Protein 7O97 (pdb70)

B-factor: mean 50.99, std 18.18, range [18.56, 114.25]

Solvent-accessible surface area: 13785 Å² total; per-residue (Å²): 202,130,91,83,142,119,74,89,74,43,90,72,62,88,26,129,58,92,81,153,57,99,86,56,75,112,151,59,96,60,50,76,102,146,144,90,83,65,34,108,148,105,84,110,41,78,97,87,114,181,89,70,36,101,85,154,143,108,57,68,90,98,92,132,100,36,142,90,117,74,152,155,147,145,125,110,78,146,147,55,92,90,62,91,72,63,82,27,137,61,102,79,66,60,117,90,59,79,112,111,62,96,55,58,72,98,128,150,91,74,58,35,104,134,113,85,110,53,74,96,85,106,157,99,80,30,108,88,64,137,106,55,65,88,97,81,135,96,34,145,95,109,88,106,155,148

Secondary structure (DSSP, 8-state):
----HHHHHHHHHHHHHHHHHHHHHHHHHHHHHHHHHHHHHHHHHHHHHHHHHHHHHHHHHHHHHHHHHHHH-/-PPPHHHHHHHHHHHHHHHHHHHHHHHHHHHHHHHHHHHHHHHHHHHHHHHHHHHHHHHHHHHHHHHHHHHH-

Organism: NCBI:txid1618650

Sequence (146 aa):
KPITLEKLVSMVAVGFAETKAETATIKAETATIKKDIAGMKHDIAQLDKRIDGLDKKIADLVDRIGRVESKLDKPITLEKLVSMVAVGFAETKAETATIKAETATIKKDIAGMKHDIAQLDKRIDGLDKKIADLVDRIGRVESKLD

Radius of gyration: 45.16 Å; Cα contacts (8 Å, |Δi|>4): 2; chains: 2; bounding box: 36×28×158 Å

Foldseek 3Di:
DPQDDVNVVVVVVVVVVVVVVVVVVVVVVVVVVVVVVVVVVVVVVVVVVVVVVVVVVVVVVVVVVVVVVVVVD/DPQDPVNVVVVVVVVVVVVVVVVVVVVVVVVVVVVVVVVVVVVVVVVVVVVVVVVVVVVVVVVVVVVVVVVVD

Structure (mmCIF, N/CA/C/O backbone):
data_7O97
#
_entry.id   7O97
#
_cell.length_a   37.203
_cell.length_b   37.203
_cell.length_c   120.707
_cell.angle_alpha   90.000
_cell.angle_beta   90.000
_cell.angle_gamma   120.000
#
_symmetry.space_group_name_H-M   'P 3'
#
loop_
_entity.id
_entity.type
_entity.pdbx_description
1 polymer 'hypothetical protein UY81_C0065G0003 from Candidatus Giovannonibacteria bacterium converted into a canonical coiled coil'
2 water water
#
loop_
_atom_site.group_PDB
_atom_site.id
_atom_site.type_symbol
_atom_site.label_atom_id
_atom_site.label_alt_id
_atom_site.label_comp_id
_atom_site.label_asym_id
_atom_site.label_entity_id
_atom_site.label_seq_id
_atom_site.pdbx_PDB_ins_code
_atom_site.Cartn_x
_atom_site.Cartn_y
_atom_site.Cartn_z
_atom_site.occupancy
_atom_site.B_iso_or_equiv
_atom_site.auth_seq_id
_atom_site.auth_comp_id
_atom_site.auth_asym_id
_atom_site.auth_atom_id
_atom_site.pdbx_PDB_model_num
ATOM 1 N N . LYS A 1 5 ? -4.997 14.908 -88.691 1.00 76.08 3 LYS A N 1
ATOM 2 C CA . LYS A 1 5 ? -4.319 13.914 -87.812 1.00 80.81 3 LYS A CA 1
ATOM 3 C C . LYS A 1 5 ? -4.170 12.479 -88.457 1.00 80.83 3 LYS A C 1
ATOM 4 O O . LYS A 1 5 ? -4.785 11.489 -88.008 1.00 78.53 3 LYS A O 1
ATOM 10 N N . PRO A 1 6 ? -3.324 12.356 -89.502 1.00 80.04 4 PRO A N 1
ATOM 11 C CA . PRO A 1 6 ? -3.146 11.035 -90.145 1.00 75.25 4 PRO A CA 1
ATOM 12 C C . PRO A 1 6 ? -2.197 10.159 -89.256 1.00 69.85 4 PRO A C 1
ATOM 13 O O . PRO A 1 6 ? -1.059 9.877 -89.614 1.00 73.98 4 PRO A O 1
ATOM 17 N N . ILE A 1 7 ? -2.675 9.790 -88.065 1.00 60.45 5 ILE A N 1
ATOM 18 C CA . ILE A 1 7 ? -1.842 9.112 -87.041 1.00 67.19 5 ILE A CA 1
ATOM 19 C C . ILE A 1 7 ? -1.287 7.775 -87.543 1.00 58.52 5 ILE A C 1
ATOM 20 O O . ILE A 1 7 ? -2.043 6.872 -87.881 1.00 71.91 5 ILE A O 1
ATOM 25 N N . THR A 1 8 ? 0.038 7.699 -87.613 1.00 49.53 6 THR A N 1
ATOM 26 C CA . THR A 1 8 ? 0.742 6.633 -88.320 1.00 40.81 6 THR A CA 1
ATOM 27 C C . THR A 1 8 ? 1.184 5.547 -87.327 1.00 31.20 6 THR A C 1
ATOM 28 O O . THR A 1 8 ? 1.283 5.790 -86.112 1.00 33.03 6 THR A O 1
ATOM 32 N N . LEU A 1 9 ? 1.511 4.397 -87.904 1.00 37.37 7 LEU A N 1
ATOM 33 C CA . LEU A 1 9 ? 2.294 3.274 -87.282 1.00 34.70 7 LEU A CA 1
ATOM 34 C C . LEU A 1 9 ? 3.556 3.681 -86.514 1.00 33.95 7 LEU A C 1
ATOM 35 O O . LEU A 1 9 ? 3.587 3.437 -85.348 1.00 26.44 7 LEU A O 1
ATOM 40 N N . GLU A 1 10 ? 4.578 4.348 -87.096 1.00 37.82 8 GLU A N 1
ATOM 41 C CA . GLU A 1 10 ? 5.769 4.665 -86.245 1.00 42.38 8 GLU A CA 1
ATOM 42 C C . GLU A 1 10 ? 5.424 5.596 -85.130 1.00 34.66 8 GLU A C 1
ATOM 43 O O . GLU A 1 10 ? 5.952 5.469 -84.014 1.00 36.74 8 GLU A O 1
ATOM 49 N N . LYS A 1 11 ? 4.436 6.454 -85.333 1.00 37.62 9 LYS A N 1
ATOM 50 C CA . LYS A 1 11 ? 3.982 7.278 -84.236 1.00 39.94 9 LYS A CA 1
ATOM 51 C C . LYS A 1 11 ? 3.352 6.501 -83.043 1.00 34.82 9 LYS A C 1
ATOM 52 O O . LYS A 1 11 ? 3.648 6.704 -81.829 1.00 37.96 9 LYS A O 1
ATOM 56 N N . LEU A 1 12 ? 2.470 5.555 -83.350 1.00 31.39 10 LEU A N 1
ATOM 57 C CA . LEU A 1 12 ? 1.881 4.764 -82.313 1.00 26.87 10 LEU A CA 1
ATOM 58 C C . LEU A 1 12 ? 2.930 3.892 -81.688 1.00 20.31 10 LEU A C 1
ATOM 59 O O . LEU A 1 12 ? 2.983 3.758 -80.473 1.00 22.31 10 LEU A O 1
ATOM 64 N N . VAL A 1 13 ? 3.832 3.348 -82.481 1.00 24.86 11 VAL A N 1
ATOM 65 C CA . VAL A 1 13 ? 5.057 2.728 -81.882 1.00 22.72 11 VAL A CA 1
ATOM 66 C C . VAL A 1 13 ? 5.635 3.532 -80.804 1.00 21.01 11 VAL A C 1
ATOM 67 O O . VAL A 1 13 ? 5.839 3.080 -79.672 1.00 19.84 11 VAL A O 1
ATOM 71 N N . SER A 1 14 ? 5.854 4.871 -81.042 1.00 29.78 12 SER A N 1
ATOM 72 C CA . SER A 1 14 ? 6.455 5.689 -80.006 1.00 25.09 12 SER A CA 1
ATOM 73 C C . SER A 1 14 ? 5.553 5.927 -78.911 1.00 24.50 12 SER A C 1
ATOM 74 O O . SER A 1 14 ? 5.926 5.842 -77.735 1.00 26.49 12 SER A O 1
ATOM 77 N N . MET A 1 15 ? 4.268 6.158 -79.246 1.00 29.86 13 MET A N 1
ATOM 78 C CA . MET A 1 15 ? 3.272 6.330 -78.163 1.00 30.60 13 MET A CA 1
ATOM 79 C C . MET A 1 15 ? 3.129 5.152 -77.255 1.00 23.26 13 MET A C 1
ATOM 80 O O . MET A 1 15 ? 3.031 5.288 -76.007 1.00 26.85 13 MET A O 1
ATOM 85 N N . VAL A 1 16 ? 3.171 3.962 -77.865 1.00 30.43 14 VAL A N 1
ATOM 86 C CA . VAL A 1 16 ? 3.169 2.738 -77.040 1.00 24.03 14 VAL A CA 1
ATOM 87 C C . VAL A 1 16 ? 4.390 2.674 -76.114 1.00 24.14 14 VAL A C 1
ATOM 88 O O . VAL A 1 16 ? 4.299 2.566 -74.850 1.00 23.41 14 VAL A O 1
ATOM 92 N N . ALA A 1 17 ? 5.591 2.818 -76.720 1.00 29.19 15 ALA A N 1
ATOM 93 C CA . ALA A 1 17 ? 6.772 2.861 -75.855 1.00 25.41 15 ALA A CA 1
ATO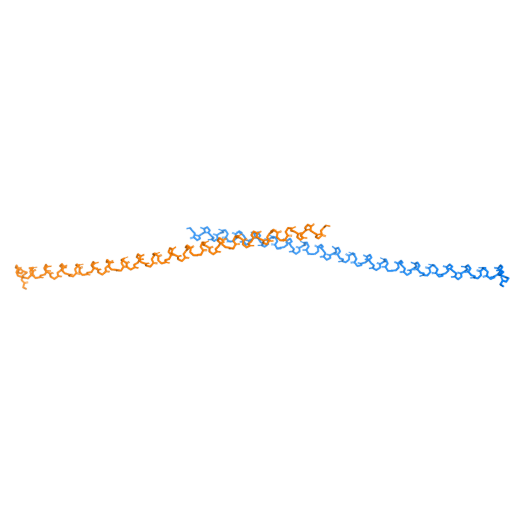M 94 C C . ALA A 1 17 ? 6.700 3.769 -74.630 1.00 25.05 15 ALA A C 1
ATOM 95 O O . ALA A 1 17 ? 6.857 3.321 -73.496 1.00 25.09 15 ALA A O 1
ATOM 97 N N . VAL A 1 18 ? 6.454 5.078 -74.847 1.00 28.68 16 VAL A N 1
ATOM 98 C CA . VAL A 1 18 ? 6.446 6.038 -73.820 1.00 30.36 16 VAL A CA 1
ATOM 99 C C . VAL A 1 18 ? 5.270 5.761 -72.886 1.00 27.42 16 VAL A C 1
ATOM 100 O O . VAL A 1 18 ? 5.399 5.786 -71.683 1.00 27.38 16 VAL A O 1
ATOM 104 N N . GLY A 1 19 ? 4.149 5.234 -73.411 1.00 28.63 17 GLY A N 1
ATOM 105 C CA . GLY A 1 19 ? 3.037 5.007 -72.477 1.00 27.10 17 GLY A CA 1
ATOM 106 C C . GLY A 1 19 ? 3.250 3.984 -71.505 1.00 20.44 17 GLY A C 1
ATOM 107 O O . GLY A 1 19 ? 3.073 4.187 -70.258 1.00 23.49 17 GLY A O 1
ATOM 108 N N . PHE A 1 20 ? 3.838 2.877 -72.012 1.00 28.89 18 PHE A N 1
ATOM 109 C CA . PHE A 1 20 ? 4.258 1.837 -71.142 1.00 24.71 18 PHE A CA 1
ATOM 110 C C . PHE A 1 20 ? 5.309 2.243 -70.166 1.00 29.46 18 PHE A C 1
ATOM 111 O O . PHE A 1 20 ? 5.223 1.922 -68.980 1.00 26.39 18 PHE A O 1
ATOM 119 N N . ALA A 1 21 ? 6.344 2.902 -70.646 1.00 34.81 19 ALA A N 1
ATOM 120 C CA . ALA A 1 21 ? 7.364 3.314 -69.671 1.00 28.69 19 ALA A CA 1
ATOM 121 C C . ALA A 1 21 ? 6.731 4.139 -68.544 1.00 27.69 19 ALA A C 1
ATOM 122 O O . ALA A 1 21 ? 7.050 3.925 -67.335 1.00 34.84 19 ALA A O 1
ATOM 124 N N . GLU A 1 22 ? 5.873 5.108 -68.894 1.00 32.12 20 GLU A N 1
ATOM 125 C CA . GLU A 1 22 ? 5.128 5.813 -67.875 1.00 29.40 20 GLU A CA 1
ATOM 126 C C . GLU A 1 22 ? 4.425 4.898 -66.891 1.00 28.42 20 GLU A C 1
ATOM 127 O O . GLU A 1 22 ? 4.565 4.880 -65.637 1.00 27.37 20 GLU A O 1
ATOM 133 N N . THR A 1 23 ? 3.587 4.050 -67.439 1.00 33.22 21 THR A N 1
ATOM 134 C CA . THR A 1 23 ? 2.799 3.272 -66.532 1.00 31.43 21 THR A CA 1
ATOM 135 C C . THR A 1 23 ? 3.670 2.401 -65.698 1.00 23.62 21 THR A C 1
ATOM 136 O O . THR A 1 23 ? 3.464 2.239 -64.513 1.00 21.99 21 THR A O 1
ATOM 140 N N . LYS A 1 24 ? 4.763 1.930 -66.265 1.00 31.17 22 LYS A N 1
ATOM 141 C CA . LYS A 1 24 ? 5.724 1.155 -65.509 1.00 30.07 22 LYS A CA 1
ATOM 142 C C . LYS A 1 24 ? 6.385 2.006 -64.430 1.00 25.30 22 LYS A C 1
ATOM 143 O O . LYS A 1 24 ? 6.525 1.626 -63.203 1.00 24.69 22 LYS A O 1
ATOM 149 N N . ALA A 1 25 ? 6.765 3.215 -64.828 1.00 29.66 23 ALA A N 1
ATOM 150 C CA . ALA A 1 25 ? 7.448 4.113 -63.812 1.00 27.62 23 ALA A CA 1
ATOM 151 C C . ALA A 1 25 ? 6.522 4.448 -62.627 1.00 27.99 23 ALA A C 1
ATOM 152 O O . ALA A 1 25 ? 6.981 4.656 -61.473 1.00 29.82 23 ALA A O 1
ATOM 154 N N . GLU A 1 26 ? 5.217 4.589 -62.933 1.00 33.85 24 GLU A N 1
ATOM 155 C CA . GLU A 1 26 ? 4.241 4.901 -61.908 1.00 30.57 24 GLU A CA 1
ATOM 156 C C . GLU A 1 26 ? 3.995 3.748 -60.974 1.00 32.47 24 GLU A C 1
ATOM 157 O O . GLU A 1 26 ? 3.879 3.914 -59.762 1.00 35.11 24 GLU A O 1
ATOM 163 N N . THR A 1 27 ? 3.804 2.583 -61.584 1.00 35.23 25 THR A N 1
ATOM 164 C CA . THR A 1 27 ? 3.901 1.303 -60.843 1.00 33.54 25 THR A CA 1
ATOM 165 C C . THR A 1 27 ? 5.057 1.145 -59.892 1.00 27.84 25 THR A C 1
ATOM 166 O O . THR A 1 27 ? 4.886 0.725 -58.702 1.00 31.35 25 THR A O 1
ATOM 170 N N . ALA A 1 28 ? 6.273 1.374 -60.404 1.00 38.62 26 ALA A N 1
ATOM 171 C CA . ALA A 1 28 ? 7.422 1.321 -59.529 1.00 34.24 26 ALA A CA 1
ATOM 172 C C . ALA A 1 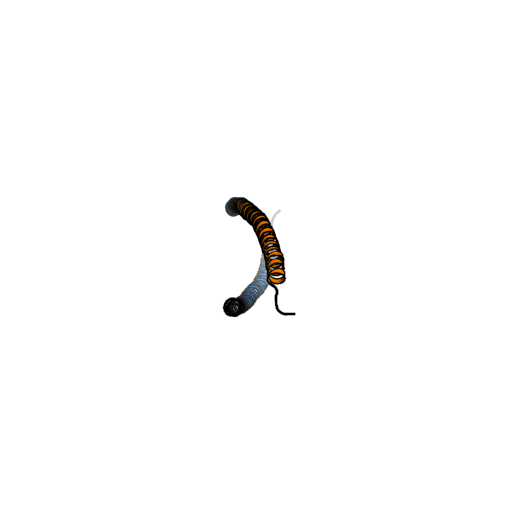28 ? 7.302 2.254 -58.371 1.00 32.75 26 ALA A C 1
ATOM 173 O O . ALA A 1 28 ? 7.789 1.947 -57.262 1.00 29.90 26 ALA A O 1
ATOM 175 N N . THR A 1 29 ? 6.735 3.465 -58.581 1.00 36.54 27 THR A N 1
ATOM 176 C CA . THR A 1 29 ? 6.550 4.426 -57.435 1.00 40.05 27 THR A CA 1
ATOM 177 C C . THR A 1 29 ? 5.643 3.809 -56.407 1.00 31.78 27 THR A C 1
ATOM 178 O O . THR A 1 29 ? 5.888 3.794 -55.189 1.00 32.18 27 THR A O 1
ATOM 182 N N . ILE A 1 30 ? 4.580 3.188 -56.885 1.00 39.01 28 ILE A N 1
ATOM 183 C CA . ILE A 1 30 ? 3.643 2.566 -55.925 1.00 36.81 28 ILE A CA 1
ATOM 184 C C . ILE A 1 30 ? 4.287 1.415 -55.176 1.00 33.75 28 ILE A C 1
ATOM 185 O O . ILE A 1 30 ? 4.137 1.288 -53.957 1.00 32.54 28 ILE A O 1
ATOM 190 N N . LYS A 1 31 ? 5.106 0.670 -55.895 1.00 35.49 29 LYS A N 1
ATOM 191 C CA . LYS A 1 31 ? 5.830 -0.435 -55.269 1.00 33.77 29 LYS A CA 1
ATOM 192 C C . LYS A 1 31 ? 6.715 0.063 -54.159 1.00 38.45 29 LYS A C 1
ATOM 193 O O . LYS A 1 31 ? 6.665 -0.486 -53.058 1.00 35.81 29 LYS A O 1
ATOM 199 N N . ALA A 1 32 ? 7.532 1.109 -54.427 1.00 36.13 30 ALA A N 1
ATOM 200 C CA . ALA A 1 32 ? 8.394 1.699 -53.413 1.00 40.38 30 ALA A CA 1
ATOM 201 C C . ALA A 1 32 ? 7.629 2.192 -52.191 1.00 39.00 30 ALA A C 1
ATOM 202 O O . ALA A 1 32 ? 8.020 1.938 -51.078 1.00 45.15 30 ALA A O 1
ATOM 204 N N . GLU A 1 33 ? 6.557 2.953 -52.410 1.00 49.39 31 GLU A N 1
ATOM 205 C CA . GLU A 1 33 ? 5.746 3.408 -51.293 1.00 48.97 31 GLU A CA 1
ATOM 206 C C . GLU A 1 33 ? 5.208 2.221 -50.461 1.00 39.41 31 GLU A C 1
ATOM 207 O O . GLU A 1 33 ? 5.118 2.302 -49.264 1.00 44.37 31 GLU A O 1
ATOM 213 N N . THR A 1 34 ? 4.800 1.174 -51.148 1.00 42.44 32 THR A N 1
ATOM 214 C CA . THR A 1 34 ? 4.295 -0.038 -50.558 1.00 42.08 32 THR A CA 1
ATOM 215 C C . THR A 1 34 ? 5.366 -0.666 -49.753 1.00 44.65 32 THR A C 1
ATOM 216 O O . THR A 1 34 ? 5.115 -1.089 -48.622 1.00 45.22 32 THR A O 1
ATOM 220 N N . ALA A 1 35 ? 6.583 -0.712 -50.283 1.00 43.93 33 ALA A N 1
ATOM 221 C CA . ALA A 1 35 ? 7.693 -1.230 -49.470 1.00 44.02 33 ALA A CA 1
ATOM 222 C C . ALA A 1 35 ? 7.944 -0.420 -48.212 1.00 46.29 33 ALA A C 1
ATOM 223 O O . ALA A 1 35 ? 8.143 -0.994 -47.148 1.00 41.67 33 ALA A O 1
ATOM 225 N N . THR A 1 36 ? 7.924 0.913 -48.295 1.00 46.42 34 THR A N 1
ATOM 226 C CA . THR A 1 36 ? 8.120 1.729 -47.081 1.00 41.45 34 THR A CA 1
ATOM 227 C C . THR A 1 36 ? 6.952 1.592 -46.084 1.00 35.77 34 THR A C 1
ATOM 228 O O . THR A 1 36 ? 7.130 1.684 -44.892 1.00 34.64 34 THR A O 1
ATOM 232 N N . ILE A 1 37 ? 5.760 1.298 -46.570 1.00 37.88 35 ILE A N 1
ATOM 233 C CA . ILE A 1 37 ? 4.617 1.084 -45.696 1.00 36.35 35 ILE A CA 1
ATOM 234 C C . ILE A 1 37 ? 4.799 -0.227 -44.950 1.00 37.81 35 ILE A C 1
ATOM 235 O O . ILE A 1 37 ? 4.602 -0.287 -43.727 1.00 40.81 35 ILE A O 1
ATOM 240 N N . LYS A 1 38 ? 5.202 -1.254 -45.663 1.00 43.95 36 LYS A N 1
ATOM 241 C CA . LYS A 1 38 ? 5.547 -2.530 -45.030 1.00 46.70 36 LYS A CA 1
ATOM 242 C C . LYS A 1 38 ? 6.544 -2.349 -43.902 1.00 50.95 36 LYS A C 1
ATOM 243 O O . LYS A 1 38 ? 6.360 -2.860 -42.788 1.00 45.93 36 LYS A O 1
ATOM 249 N N . LYS A 1 39 ? 7.593 -1.580 -44.163 1.00 54.58 37 LYS A N 1
ATOM 250 C CA . LYS A 1 39 ? 8.599 -1.385 -43.184 1.00 50.18 37 LYS A CA 1
ATOM 251 C C . LYS A 1 39 ? 7.989 -0.631 -41.991 1.00 47.53 37 LYS A C 1
ATOM 252 O O . LYS A 1 39 ? 8.220 -1.040 -40.869 1.00 36.81 37 LYS A O 1
ATOM 258 N N . ASP A 1 40 ? 7.190 0.430 -42.207 1.00 44.21 38 ASP A N 1
ATOM 259 C CA . ASP A 1 40 ? 6.527 1.148 -41.049 1.00 42.53 38 ASP A CA 1
ATOM 260 C C . ASP A 1 40 ? 5.712 0.211 -40.171 1.00 40.37 38 ASP A C 1
ATOM 261 O O . ASP A 1 40 ? 5.733 0.303 -38.931 1.00 44.70 38 ASP A O 1
ATOM 266 N N . ILE A 1 41 ? 4.988 -0.677 -40.823 1.00 36.66 39 ILE A N 1
ATOM 267 C CA . ILE A 1 41 ? 4.186 -1.654 -40.125 1.00 39.09 39 ILE A CA 1
ATOM 268 C C . ILE A 1 41 ? 5.013 -2.643 -39.308 1.00 34.41 39 ILE A C 1
ATOM 269 O O . ILE A 1 41 ? 4.631 -2.982 -38.200 1.00 33.13 39 ILE A O 1
ATOM 274 N N . ALA A 1 42 ? 6.141 -3.127 -39.854 1.00 34.16 40 ALA A N 1
ATOM 275 C CA . ALA A 1 42 ? 7.048 -4.018 -39.089 1.00 35.74 40 ALA A CA 1
ATOM 276 C C . ALA A 1 42 ? 7.496 -3.327 -37.803 1.00 36.50 40 ALA A C 1
ATOM 277 O O . ALA A 1 42 ? 7.522 -3.918 -36.736 1.00 39.20 40 ALA A O 1
ATOM 279 N N . GLY A 1 43 ? 7.779 -2.026 -37.917 1.00 42.37 41 GLY A N 1
ATOM 280 C CA . GLY A 1 43 ? 8.170 -1.225 -36.792 1.00 44.91 41 GLY A CA 1
ATOM 281 C C . GLY A 1 43 ? 7.042 -1.045 -35.786 1.00 47.40 41 GLY A C 1
ATOM 282 O O . GLY A 1 43 ? 7.297 -0.918 -34.574 1.00 41.63 41 GLY A O 1
ATOM 283 N N . MET A 1 44 ? 5.804 -0.970 -36.273 1.00 42.02 42 MET A N 1
ATOM 284 C CA . MET A 1 44 ? 4.661 -0.655 -35.409 1.00 40.30 42 MET A CA 1
ATOM 285 C C . MET A 1 44 ? 4.283 -1.928 -34.643 1.00 41.12 42 MET A C 1
ATOM 286 O O . MET A 1 44 ? 4.014 -1.919 -33.432 1.00 39.44 42 MET A O 1
ATOM 291 N N . LYS A 1 45 ? 4.274 -3.047 -35.343 1.00 43.47 43 LYS A N 1
ATOM 292 C CA . LYS A 1 45 ? 4.091 -4.336 -34.677 1.00 43.99 43 LYS A CA 1
ATOM 293 C C . LYS A 1 45 ? 5.104 -4.564 -33.552 1.00 50.71 43 LYS A C 1
ATOM 294 O O . LYS A 1 45 ? 4.780 -5.229 -32.540 1.00 58.17 43 LYS A O 1
ATOM 300 N N . HIS A 1 46 ? 6.322 -4.056 -33.729 1.00 49.55 44 HIS A N 1
ATOM 301 C CA . HIS A 1 46 ? 7.372 -4.172 -32.717 1.00 54.79 44 HIS A CA 1
ATOM 302 C C . HIS A 1 46 ? 7.071 -3.271 -31.565 1.00 50.04 44 HIS A C 1
ATOM 303 O O . HIS A 1 46 ? 7.229 -3.696 -30.449 1.00 41.46 44 HIS A O 1
ATOM 310 N N . ASP A 1 47 ? 6.689 -2.011 -31.834 1.00 44.18 45 ASP A N 1
ATOM 311 C CA . ASP A 1 47 ? 6.298 -1.070 -30.764 1.00 51.63 45 ASP A CA 1
ATOM 312 C C . ASP A 1 47 ? 5.108 -1.625 -29.943 1.00 46.97 45 ASP A C 1
ATOM 313 O O . ASP A 1 47 ? 5.088 -1.492 -28.749 1.00 44.85 45 ASP A O 1
ATOM 318 N N . ILE A 1 48 ? 4.127 -2.251 -30.589 1.00 46.00 46 ILE A N 1
ATOM 319 C CA . ILE A 1 48 ? 2.970 -2.827 -29.888 1.00 40.54 46 ILE A CA 1
ATOM 320 C C . ILE A 1 48 ? 3.435 -3.989 -28.955 1.00 43.20 46 ILE A C 1
ATOM 321 O O . ILE A 1 48 ? 3.108 -4.026 -27.745 1.00 36.63 46 ILE A O 1
ATOM 326 N N . ALA A 1 49 ? 4.278 -4.871 -29.489 1.00 39.38 47 ALA A N 1
ATOM 327 C CA . ALA A 1 49 ? 4.863 -5.986 -28.743 1.00 46.46 47 ALA A CA 1
ATOM 328 C C . ALA A 1 49 ? 5.679 -5.535 -27.531 1.00 47.22 47 ALA A C 1
ATOM 329 O O . ALA A 1 49 ? 5.660 -6.182 -26.501 1.00 55.27 47 ALA A O 1
ATOM 331 N N . GLN A 1 50 ? 6.412 -4.440 -27.675 1.00 47.62 48 GLN A N 1
ATOM 332 C CA . GLN A 1 50 ? 7.145 -3.802 -26.553 1.00 52.64 48 GLN A CA 1
A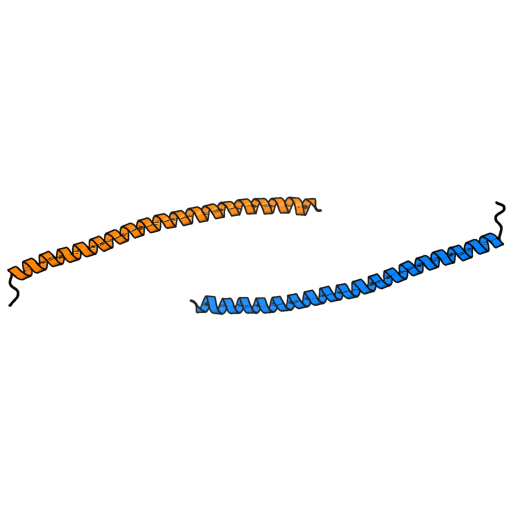TOM 333 C C . GLN A 1 50 ? 6.223 -3.190 -25.494 1.00 51.32 48 GLN A C 1
ATOM 334 O O . GLN A 1 50 ? 6.522 -3.253 -24.301 1.00 45.30 48 GLN A O 1
ATOM 340 N N . LEU A 1 51 ? 5.131 -2.562 -25.938 1.00 50.84 49 LEU A N 1
ATOM 341 C CA . LEU A 1 51 ? 4.118 -2.050 -25.020 1.00 50.24 49 LEU A CA 1
ATOM 342 C C . LEU A 1 51 ? 3.493 -3.216 -24.287 1.00 49.02 49 LEU A C 1
ATOM 343 O O . LEU A 1 51 ? 3.312 -3.107 -23.107 1.00 41.31 49 LEU A O 1
ATOM 348 N N . ASP A 1 52 ? 3.094 -4.278 -24.999 1.00 48.75 50 ASP A N 1
ATOM 349 C CA . ASP A 1 52 ? 2.591 -5.492 -24.367 1.00 52.98 50 ASP A CA 1
ATOM 350 C C . ASP A 1 52 ? 3.559 -5.941 -23.233 1.00 52.03 50 ASP A C 1
ATOM 351 O O . ASP A 1 52 ? 3.118 -6.196 -22.132 1.00 47.37 50 ASP A O 1
ATOM 356 N N . LYS A 1 53 ? 4.863 -5.971 -23.526 1.00 56.24 51 LYS A N 1
ATOM 357 C CA . LYS A 1 53 ? 5.926 -6.309 -22.564 1.00 54.77 51 LYS A CA 1
ATOM 358 C C . LYS A 1 53 ? 5.899 -5.380 -21.325 1.00 58.36 51 LYS A C 1
ATOM 359 O O . LYS A 1 53 ? 5.892 -5.846 -20.195 1.00 47.53 51 LYS A O 1
ATOM 365 N N . ARG A 1 54 ? 5.872 -4.063 -21.544 1.00 57.17 52 ARG A N 1
ATOM 366 C CA . ARG A 1 54 ? 5.861 -3.092 -20.436 1.00 55.66 52 ARG A CA 1
ATOM 367 C C . ARG A 1 54 ? 4.718 -3.342 -19.518 1.00 54.52 52 ARG A C 1
ATOM 368 O O . ARG A 1 54 ? 4.875 -3.309 -18.296 1.00 56.75 52 ARG A O 1
ATOM 376 N N . ILE A 1 55 ? 3.560 -3.578 -20.114 1.00 45.80 53 ILE A N 1
ATOM 377 C CA . ILE A 1 55 ? 2.356 -3.827 -19.364 1.00 48.76 53 ILE A CA 1
ATOM 378 C C . ILE A 1 55 ? 2.503 -5.155 -18.579 1.00 53.00 53 ILE A C 1
ATOM 379 O O . ILE A 1 55 ? 2.078 -5.221 -17.432 1.00 55.19 53 ILE A O 1
ATOM 384 N N . ASP A 1 56 ? 3.085 -6.194 -19.184 1.00 58.61 54 ASP A N 1
ATOM 385 C CA . ASP A 1 56 ? 3.369 -7.458 -18.455 1.00 61.48 54 ASP A CA 1
ATOM 386 C C . ASP A 1 56 ? 4.173 -7.122 -17.186 1.00 60.01 54 ASP A C 1
ATOM 387 O O . ASP A 1 56 ? 3.843 -7.561 -16.102 1.00 55.89 54 ASP A O 1
ATOM 392 N N . GLY A 1 57 ? 5.186 -6.271 -17.330 1.00 58.01 55 GLY A N 1
ATOM 393 C CA . GLY A 1 57 ? 5.949 -5.764 -16.189 1.00 55.87 55 GLY A CA 1
ATOM 394 C C . GLY A 1 57 ? 5.173 -5.053 -15.084 1.00 58.90 55 GLY A C 1
ATOM 395 O O . GLY A 1 57 ? 5.460 -5.233 -13.905 1.00 57.66 55 GLY A O 1
ATOM 396 N N . LEU A 1 58 ? 4.206 -4.224 -15.462 1.00 54.29 56 LEU A N 1
ATOM 397 C CA . LEU A 1 58 ? 3.315 -3.582 -14.499 1.00 52.60 56 LEU A CA 1
ATOM 398 C C . LEU A 1 58 ? 2.312 -4.558 -13.860 1.00 58.38 56 LEU A C 1
ATOM 399 O O . LEU A 1 58 ? 1.970 -4.414 -12.697 1.00 56.43 56 LEU A O 1
ATOM 404 N N . ASP A 1 59 ? 1.812 -5.527 -14.612 1.00 59.97 57 ASP A N 1
ATOM 405 C CA . ASP A 1 59 ? 0.976 -6.573 -14.012 1.00 60.52 57 ASP A CA 1
ATOM 406 C C . ASP A 1 59 ? 1.686 -7.232 -12.839 1.00 62.69 57 ASP A C 1
ATOM 407 O O . ASP A 1 59 ? 1.063 -7.513 -11.813 1.00 52.89 57 ASP A O 1
ATOM 412 N N . LYS A 1 60 ? 2.978 -7.517 -13.021 1.00 58.52 58 LYS A N 1
ATOM 413 C CA . LYS A 1 60 ? 3.761 -8.154 -11.976 1.00 66.06 58 LYS A CA 1
ATOM 414 C C . LYS A 1 60 ? 3.956 -7.215 -10.796 1.00 62.23 58 LYS A C 1
ATOM 415 O O . LYS A 1 60 ? 3.771 -7.630 -9.654 1.00 65.29 58 LYS A O 1
ATOM 421 N N . LYS A 1 61 ? 4.295 -5.953 -11.039 1.00 60.41 59 LYS A N 1
ATOM 422 C CA . LYS A 1 61 ? 4.502 -5.045 -9.932 1.00 60.35 59 LYS A CA 1
ATOM 423 C C . LYS A 1 61 ? 3.221 -4.859 -9.151 1.00 62.47 59 LYS A C 1
ATOM 424 O O . LYS A 1 61 ? 3.251 -4.801 -7.931 1.00 59.74 59 LYS A O 1
ATOM 430 N N . ILE A 1 62 ? 2.113 -4.741 -9.865 1.00 59.54 60 ILE A N 1
ATOM 431 C CA . ILE A 1 62 ? 0.799 -4.653 -9.251 1.00 59.89 60 ILE A CA 1
ATOM 432 C C . ILE A 1 62 ? 0.461 -5.885 -8.389 1.00 59.74 60 ILE A C 1
ATOM 433 O O . ILE A 1 62 ? -0.045 -5.746 -7.287 1.00 55.75 60 ILE A O 1
ATOM 438 N N . ALA A 1 63 ? 0.752 -7.086 -8.876 1.00 63.03 61 ALA A N 1
ATOM 439 C CA . ALA A 1 63 ? 0.566 -8.276 -8.045 1.00 67.33 61 ALA A CA 1
ATOM 440 C C . ALA A 1 63 ? 1.318 -8.099 -6.710 1.00 62.13 61 ALA A C 1
ATOM 441 O O . ALA A 1 63 ? 0.791 -8.405 -5.636 1.00 62.22 61 ALA A O 1
ATOM 443 N N . ASP A 1 64 ? 2.549 -7.590 -6.802 1.00 68.45 62 ASP A N 1
ATOM 444 C CA . ASP A 1 64 ? 3.432 -7.389 -5.655 1.00 72.38 62 ASP A CA 1
ATOM 445 C C . ASP A 1 64 ? 2.865 -6.395 -4.659 1.00 72.91 62 ASP A C 1
ATOM 446 O O . ASP A 1 64 ? 2.851 -6.644 -3.458 1.00 83.17 62 ASP A O 1
ATOM 451 N N . LEU A 1 65 ? 2.404 -5.259 -5.144 1.00 64.79 63 LEU A N 1
ATOM 452 C CA . LEU A 1 65 ? 1.844 -4.244 -4.258 1.00 65.70 63 LEU A CA 1
ATOM 453 C C . LEU A 1 65 ? 0.550 -4.706 -3.600 1.00 58.63 63 LEU A C 1
ATOM 454 O O . LEU A 1 65 ? 0.332 -4.441 -2.430 1.00 62.49 63 LEU A O 1
ATOM 459 N N . VAL A 1 66 ? -0.299 -5.416 -4.320 1.00 62.50 64 VAL A N 1
ATOM 460 C CA . VAL A 1 66 ? -1.514 -5.946 -3.717 1.00 64.53 64 VAL A CA 1
ATOM 461 C C . VAL A 1 66 ? -1.174 -6.905 -2.568 1.00 66.06 64 VAL A C 1
ATOM 462 O O . VAL A 1 66 ? -1.879 -6.912 -1.552 1.00 69.00 64 VAL A O 1
ATOM 466 N N . ASP A 1 67 ? -0.099 -7.686 -2.728 1.00 58.64 65 ASP A N 1
ATOM 467 C CA . ASP A 1 67 ? 0.396 -8.605 -1.675 1.00 56.66 65 ASP A CA 1
ATOM 468 C C . ASP A 1 67 ? 0.954 -7.816 -0.480 1.00 55.09 65 ASP A C 1
ATOM 469 O O . ASP A 1 67 ? 0.668 -8.163 0.670 1.00 50.96 65 ASP A O 1
ATOM 474 N N . ARG A 1 68 ? 1.721 -6.752 -0.739 1.00 56.15 66 ARG A N 1
ATOM 475 C CA . ARG A 1 68 ? 2.312 -5.937 0.345 1.00 55.97 66 ARG A CA 1
ATOM 476 C C . ARG A 1 68 ? 1.287 -5.138 1.139 1.00 57.98 66 ARG A C 1
ATOM 477 O O . ARG A 1 68 ? 1.346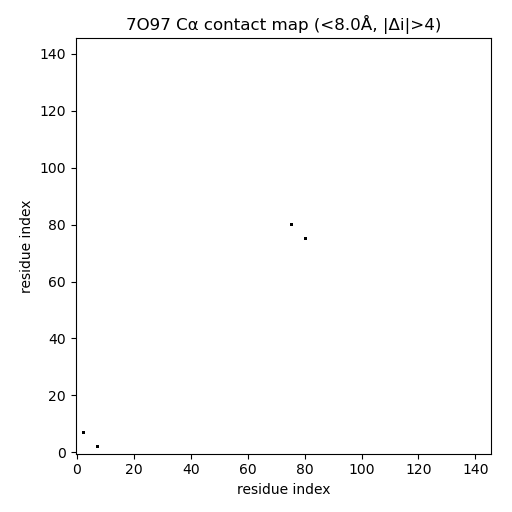 -5.040 2.367 1.00 55.34 66 ARG A O 1
ATOM 485 N N . ILE A 1 69 ? 0.300 -4.610 0.452 1.00 58.99 67 ILE A N 1
ATOM 486 C CA . ILE A 1 69 ? -0.809 -4.002 1.157 1.00 66.27 67 ILE A CA 1
ATOM 487 C C . ILE A 1 69 ? -1.527 -5.060 1.999 1.00 60.06 67 ILE A C 1
ATOM 488 O O . ILE A 1 69 ? -1.756 -4.828 3.159 1.00 62.26 67 ILE A O 1
ATOM 493 N N . GLY A 1 70 ? -1.871 -6.213 1.435 1.00 57.84 68 GLY A N 1
ATOM 494 C CA . GLY A 1 70 ? -2.425 -7.299 2.238 1.00 60.02 68 GLY A CA 1
ATOM 495 C C . GLY A 1 70 ? -1.696 -7.601 3.541 1.00 64.22 68 GLY A C 1
ATOM 496 O O . GLY A 1 70 ? -2.330 -7.729 4.598 1.00 68.33 68 GLY A O 1
ATOM 497 N N . ARG A 1 71 ? -0.372 -7.715 3.472 1.00 70.40 69 ARG A N 1
ATOM 498 C CA . ARG A 1 71 ? 0.455 -8.049 4.636 1.00 76.30 69 ARG A CA 1
ATOM 499 C C . ARG A 1 71 ? 0.254 -7.010 5.721 1.00 85.66 69 ARG A C 1
ATOM 500 O O . ARG A 1 71 ? 0.126 -7.348 6.898 1.00 89.23 69 ARG A O 1
ATOM 508 N N . VAL A 1 72 ? 0.227 -5.746 5.309 1.00 82.81 70 VAL A N 1
ATOM 509 C CA . VAL A 1 72 ? 0.117 -4.636 6.242 1.00 79.90 70 VAL A CA 1
ATOM 510 C C . VAL A 1 72 ? -1.295 -4.443 6.805 1.00 77.70 70 VAL A C 1
ATOM 511 O O . VAL A 1 72 ? -1.433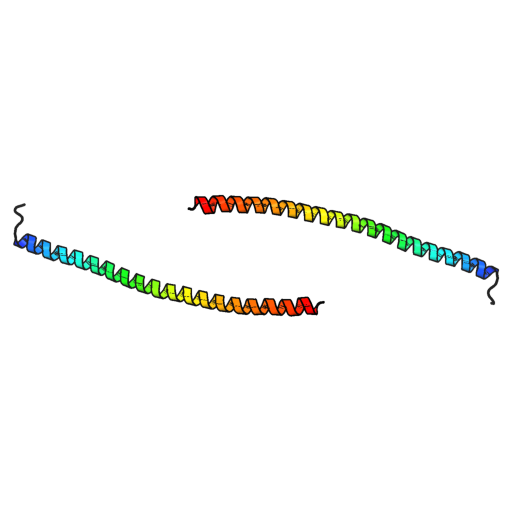 -4.263 8.012 1.00 83.02 70 VAL A O 1
ATOM 515 N N . GLU A 1 73 ? -2.323 -4.459 5.942 1.00 74.46 71 GLU A N 1
ATOM 516 C CA . GLU A 1 73 ? -3.731 -4.356 6.376 1.00 71.33 71 GLU A CA 1
ATOM 517 C C . GLU A 1 73 ? -4.015 -5.401 7.454 1.00 77.65 71 GLU A C 1
ATOM 518 O O . GLU A 1 73 ? -4.659 -5.091 8.461 1.00 83.81 71 GLU A O 1
ATOM 524 N N . SER A 1 74 ? -3.506 -6.624 7.255 1.00 74.47 72 SER A N 1
ATOM 525 C CA . SER A 1 74 ? -3.729 -7.727 8.214 1.00 76.25 72 SER A CA 1
ATOM 526 C C . SER A 1 74 ? -2.875 -7.566 9.479 1.00 70.56 72 SER A C 1
ATOM 527 O O . SER A 1 74 ? -3.358 -7.803 10.579 1.00 71.92 72 SER A O 1
ATOM 530 N N . LYS A 1 75 ? -1.620 -7.135 9.324 1.00 73.59 73 LYS A N 1
ATOM 531 C CA . LYS A 1 75 ? -0.707 -7.045 10.467 1.00 66.99 73 LYS A CA 1
ATOM 532 C C . LYS A 1 75 ? -1.144 -5.924 11.374 1.00 66.68 73 LYS A C 1
ATOM 533 O O . LYS A 1 75 ? -1.294 -6.126 12.571 1.00 72.84 73 LYS A O 1
ATOM 539 N N . LEU A 1 76 ? -1.402 -4.761 10.789 1.00 74.63 74 LEU A N 1
ATOM 540 C CA . LEU A 1 76 ? -2.105 -3.670 11.477 1.00 77.56 74 LEU A CA 1
ATOM 541 C C . LEU A 1 76 ? -3.234 -4.169 12.416 1.00 81.24 74 LEU A C 1
ATOM 542 O O . LEU A 1 76 ? -3.454 -3.581 13.468 1.00 85.03 74 LEU A O 1
ATOM 547 N N . ASP A 1 77 ? -3.940 -5.242 12.053 1.00 84.39 75 ASP A N 1
ATOM 548 C CA . ASP A 1 77 ? -4.962 -5.838 12.936 1.00 84.96 75 ASP A CA 1
ATOM 549 C C . ASP A 1 77 ? -4.415 -7.004 13.751 1.00 81.56 75 ASP A C 1
ATOM 550 O O . ASP A 1 77 ? -4.256 -6.897 14.952 1.00 70.22 75 ASP A O 1
ATOM 555 N N . LYS B 1 5 ? -3.716 15.776 66.998 1.00 64.58 3 LYS B N 1
ATOM 556 C CA . LYS B 1 5 ? -5.103 16.060 67.450 1.00 60.24 3 LYS B CA 1
ATOM 557 C C . LYS B 1 5 ? -5.961 14.858 66.977 1.00 53.50 3 LYS B C 1
ATOM 558 O O . LYS B 1 5 ? -6.005 14.624 65.796 1.00 50.50 3 LYS B O 1
ATOM 560 N N . PRO B 1 6 ? -6.560 14.056 67.896 1.00 52.13 4 PRO B N 1
ATOM 561 C CA . PRO B 1 6 ? -7.483 12.959 67.423 1.00 55.80 4 PRO B CA 1
ATOM 562 C C . PRO B 1 6 ? -8.739 13.461 66.666 1.00 45.62 4 PRO B C 1
ATOM 563 O O . PRO B 1 6 ? -9.322 14.430 67.162 1.00 57.79 4 PRO B O 1
ATOM 567 N N . ILE B 1 7 ? -9.190 12.842 65.575 1.00 47.98 5 ILE B N 1
ATOM 568 C CA . ILE B 1 7 ? -10.429 13.395 64.874 1.00 44.03 5 ILE B CA 1
ATOM 569 C C . ILE B 1 7 ? -11.577 13.544 65.863 1.00 39.51 5 ILE B C 1
ATOM 570 O O . ILE B 1 7 ? -11.831 12.709 66.725 1.00 46.29 5 ILE B O 1
ATOM 575 N N . THR B 1 8 ? -12.141 14.728 65.832 1.00 41.71 6 THR B N 1
ATOM 576 C CA . THR B 1 8 ? -13.224 15.099 66.707 1.00 37.90 6 THR B CA 1
ATOM 577 C C . THR B 1 8 ? -14.509 14.730 65.988 1.00 31.77 6 THR B C 1
ATOM 578 O O . THR B 1 8 ? -14.555 14.778 64.785 1.00 32.01 6 THR B O 1
ATOM 582 N N . LEU B 1 9 ? -15.588 14.545 66.702 1.00 28.64 7 LEU B N 1
ATOM 583 C CA . LEU B 1 9 ? -16.871 14.466 65.987 1.00 36.86 7 LEU B CA 1
ATOM 584 C C . LEU B 1 9 ? -17.087 15.736 65.152 1.00 32.46 7 LEU B C 1
ATOM 585 O O . LEU B 1 9 ? -17.452 15.675 63.967 1.00 24.66 7 LEU B O 1
ATOM 590 N N . GLU B 1 10 ? -16.569 16.850 65.644 1.00 28.28 8 GLU B N 1
ATOM 591 C CA . GLU B 1 10 ? -16.642 18.159 64.852 1.00 28.95 8 GLU B CA 1
ATOM 592 C C . GLU B 1 10 ? -15.867 18.227 63.649 1.00 25.77 8 GLU B C 1
ATOM 593 O O . GLU B 1 10 ? -16.338 18.696 62.619 1.00 30.74 8 GLU B O 1
ATOM 599 N N . LYS B 1 11 ? -14.626 17.662 63.669 1.00 26.77 9 LYS B N 1
ATOM 600 C CA . LYS B 1 11 ? -13.873 17.561 62.466 1.00 25.62 9 LYS B CA 1
ATOM 601 C C . LYS B 1 11 ? -14.435 16.659 61.387 1.00 24.62 9 LYS B C 1
ATOM 602 O O . LYS B 1 11 ? -14.525 16.994 60.178 1.00 25.13 9 LYS B O 1
ATOM 605 N N . LEU B 1 12 ? -14.868 15.464 61.786 1.00 2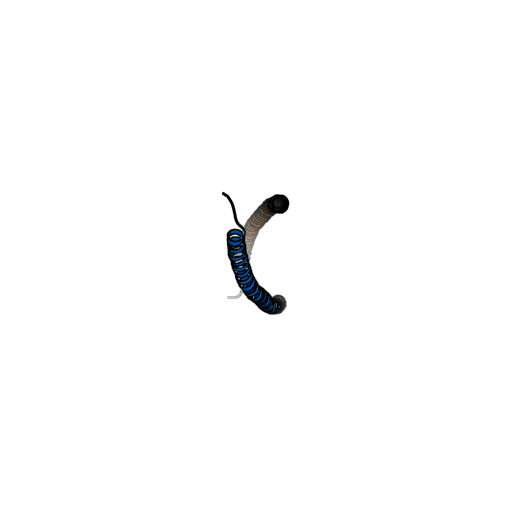7.98 10 LEU B N 1
ATOM 606 C CA . LEU B 1 12 ? -15.430 14.611 60.812 1.00 22.94 10 LEU B CA 1
ATOM 607 C C . LEU B 1 12 ? -16.680 15.219 60.219 1.00 18.78 10 LEU B C 1
ATOM 608 O O . LEU B 1 12 ? -16.879 15.114 58.975 1.00 22.92 10 LEU B O 1
ATOM 613 N N . VAL B 1 13 ? -17.526 15.849 61.033 1.00 26.68 11 VAL B N 1
ATOM 614 C CA . VAL B 1 13 ? -18.732 16.581 60.431 1.00 26.85 11 VAL B CA 1
ATOM 615 C C . VAL B 1 13 ? -18.385 17.429 59.310 1.00 27.75 11 VAL B C 1
ATOM 616 O O . VAL B 1 13 ? -18.891 17.246 58.171 1.00 28.75 11 VAL B O 1
ATOM 620 N N . SER B 1 14 ? -17.383 18.304 59.531 1.00 27.83 12 SER B N 1
ATOM 621 C CA . SER B 1 14 ? -16.877 19.138 58.555 1.00 24.83 12 SER B CA 1
ATOM 622 C C . SER B 1 14 ? -16.202 18.436 57.406 1.00 22.11 12 SER B C 1
ATOM 623 O O . SER B 1 14 ? -16.388 18.753 56.231 1.00 21.24 12 SER B O 1
ATOM 626 N N . MET B 1 15 ? -15.393 17.394 57.703 1.00 25.52 13 MET B N 1
ATOM 627 C CA . MET B 1 15 ? -14.776 16.616 56.576 1.00 26.06 13 MET B CA 1
ATOM 628 C C . MET B 1 15 ? -15.794 15.931 55.699 1.00 21.72 13 MET B C 1
ATOM 629 O O . MET B 1 15 ? -15.648 15.851 54.462 1.00 26.87 13 MET B O 1
ATOM 634 N N . VAL B 1 16 ? -16.866 15.437 56.326 1.00 25.88 14 VAL B N 1
ATOM 635 C CA . VAL B 1 16 ? -17.967 14.837 55.503 1.00 21.59 14 VAL B CA 1
ATOM 636 C C . VAL B 1 16 ? -18.625 15.910 54.585 1.00 21.15 14 VAL B C 1
ATOM 637 O O . VAL B 1 16 ? -18.688 15.805 53.308 1.00 20.35 14 VAL B O 1
ATOM 641 N N . ALA B 1 17 ? -19.008 17.046 55.190 1.00 28.42 15 ALA B N 1
ATOM 642 C CA . ALA B 1 17 ? -19.530 18.131 54.358 1.00 26.52 15 ALA B CA 1
ATOM 643 C C . ALA B 1 17 ? -18.690 18.533 53.142 1.00 24.38 15 ALA B C 1
ATOM 644 O O . ALA B 1 17 ? -19.124 18.492 52.020 1.00 24.82 15 ALA B O 1
ATOM 646 N N . VAL B 1 18 ? -17.415 18.887 53.354 1.00 31.29 16 VAL B N 1
ATOM 647 C CA . VAL B 1 18 ? -16.536 19.245 52.254 1.00 28.26 16 VAL B CA 1
ATOM 648 C C . VAL B 1 18 ? -16.310 18.077 51.278 1.00 27.12 16 VAL B C 1
ATOM 649 O O . VAL B 1 18 ? -16.281 18.227 50.099 1.00 26.53 16 VAL B O 1
ATOM 653 N N . GLY B 1 19 ? -16.264 16.834 51.763 1.00 31.65 17 GLY B N 1
ATOM 654 C CA . GLY B 1 19 ? -16.042 15.751 50.830 1.00 28.12 17 GLY B CA 1
ATOM 655 C C . GLY B 1 19 ? -17.181 15.469 49.931 1.00 18.56 17 GLY B C 1
ATOM 656 O O . GLY B 1 19 ? -17.087 15.376 48.748 1.00 19.16 17 GLY B O 1
ATOM 657 N N . PHE B 1 20 ? -18.363 15.565 50.451 1.00 22.67 18 PHE B N 1
ATOM 658 C CA . PHE B 1 20 ? -19.448 15.419 49.539 1.00 23.61 18 PHE B CA 1
ATOM 659 C C . PHE B 1 20 ? -19.644 16.510 48.601 1.00 29.62 18 PHE B C 1
ATOM 660 O O . PHE B 1 20 ? -19.974 16.293 47.486 1.00 24.21 18 PHE B O 1
ATOM 668 N N . ALA B 1 21 ? -19.293 17.720 49.019 1.00 32.37 19 ALA B N 1
ATOM 669 C CA . ALA B 1 21 ? -19.306 18.769 48.005 1.00 27.29 19 ALA B CA 1
ATOM 670 C C . ALA B 1 21 ? -18.263 18.583 46.912 1.00 25.86 19 ALA B C 1
ATOM 671 O O . ALA B 1 21 ? -18.548 18.695 45.664 1.00 24.36 19 ALA B O 1
ATOM 673 N N . GLU B 1 22 ? -17.015 18.308 47.329 1.00 28.74 20 GLU B N 1
ATOM 674 C CA . GLU B 1 22 ? -16.031 18.000 46.323 1.00 25.92 20 GLU B CA 1
ATOM 675 C C . GLU B 1 22 ? -16.387 17.008 45.323 1.00 25.41 20 GLU B C 1
ATOM 676 O O . GLU B 1 22 ? -16.085 17.181 44.133 1.00 22.95 20 GLU B O 1
ATOM 682 N N . THR B 1 23 ? -17.038 15.903 45.769 1.00 30.95 21 THR B N 1
ATOM 683 C CA . THR B 1 23 ? -17.461 14.885 44.843 1.00 32.60 21 THR B CA 1
ATOM 684 C C . THR B 1 23 ? -18.568 15.283 43.979 1.00 31.19 21 THR B C 1
ATOM 685 O O . THR B 1 23 ? -18.584 15.010 42.748 1.00 34.23 21 THR B O 1
ATOM 689 N N . LYS B 1 24 ? -19.559 15.906 44.608 1.00 34.74 22 LYS B N 1
ATOM 690 C CA . LYS B 1 24 ? -20.709 16.291 43.896 1.00 33.14 22 LYS B CA 1
ATOM 691 C C . LYS B 1 24 ? -20.321 17.377 42.917 1.00 29.80 22 LYS B C 1
ATOM 692 O O . LYS B 1 24 ? -20.882 17.445 41.823 1.00 23.87 22 LYS B O 1
ATOM 694 N N . ALA B 1 25 ? -19.239 18.134 43.213 1.00 29.37 23 ALA B N 1
ATOM 695 C CA . ALA B 1 25 ? -18.799 19.073 42.178 1.00 28.04 23 ALA B CA 1
ATOM 696 C C . ALA B 1 25 ? -18.111 18.400 41.030 1.00 25.11 23 ALA B C 1
ATOM 697 O O . ALA B 1 25 ? -18.268 18.773 39.902 1.00 29.99 23 ALA B O 1
ATOM 699 N N . GLU B 1 26 ? -17.260 17.387 41.313 1.00 30.88 24 GLU B N 1
ATOM 700 C CA . GLU B 1 26 ? -16.538 16.731 40.262 1.00 29.58 24 GLU B CA 1
ATOM 701 C C . GLU B 1 26 ? -17.415 15.876 39.367 1.00 35.70 24 GLU B C 1
ATOM 702 O O . GLU B 1 26 ? -17.200 15.767 38.173 1.00 34.36 24 GLU B O 1
ATOM 708 N N . THR B 1 27 ? -18.396 15.247 39.967 1.00 35.07 25 THR B N 1
ATOM 709 C CA . THR B 1 27 ? -19.433 14.668 39.152 1.00 33.51 25 THR B CA 1
ATOM 710 C C . THR B 1 27 ? -20.236 15.645 38.272 1.00 27.23 25 THR B C 1
ATOM 711 O O . THR B 1 27 ? -20.425 15.396 37.030 1.00 27.63 25 THR B O 1
ATOM 715 N N . ALA B 1 28 ? -20.737 16.759 38.811 1.00 35.73 26 ALA B N 1
ATOM 716 C CA . ALA B 1 28 ? -21.300 17.718 37.888 1.00 28.72 26 ALA B CA 1
ATOM 717 C C . ALA B 1 28 ? -20.389 18.038 36.713 1.00 30.75 26 ALA B C 1
ATOM 718 O O . ALA B 1 28 ? -20.888 18.162 35.593 1.00 33.51 26 ALA B O 1
ATOM 720 N N . THR B 1 29 ? -19.073 18.298 36.932 1.00 29.05 27 THR B N 1
ATOM 721 C CA . THR B 1 29 ? -18.209 18.576 35.787 1.00 36.48 27 THR B CA 1
ATOM 722 C C . THR B 1 29 ? -18.286 17.438 34.757 1.00 31.97 27 THR B C 1
ATOM 723 O O . THR B 1 29 ? -18.432 17.654 33.555 1.00 35.08 27 THR B O 1
ATOM 727 N N . ILE B 1 30 ? -18.158 16.192 35.209 1.00 33.42 28 ILE B N 1
ATOM 728 C CA . ILE B 1 30 ? -18.190 15.099 34.252 1.00 31.46 28 ILE B CA 1
ATOM 729 C C . ILE B 1 30 ? -19.531 15.078 33.524 1.00 35.60 28 ILE B C 1
ATOM 730 O O . ILE B 1 30 ? -19.598 14.895 32.295 1.00 34.05 28 ILE B O 1
ATOM 735 N N . LYS B 1 31 ? -20.590 15.387 34.270 1.00 36.47 29 LYS B N 1
ATOM 736 C CA . LYS B 1 31 ? -21.922 15.358 33.683 1.00 37.50 29 LYS B CA 1
ATOM 737 C C . LYS B 1 31 ? -22.021 16.355 32.584 1.00 35.58 29 LYS B C 1
ATOM 738 O O . LYS B 1 31 ? -22.540 16.046 31.508 1.00 36.89 29 LYS B O 1
ATOM 742 N N . ALA B 1 32 ? -21.533 17.580 32.839 1.00 40.95 30 ALA B N 1
ATOM 743 C CA . ALA B 1 32 ? -21.543 18.626 31.862 1.00 35.83 30 ALA B CA 1
ATOM 744 C C . ALA B 1 32 ? -20.750 18.267 30.638 1.00 39.82 30 ALA B C 1
ATOM 745 O O . ALA B 1 32 ? -21.218 18.487 29.503 1.00 47.60 30 ALA B O 1
ATOM 747 N N . GLU B 1 33 ? -19.515 17.799 30.826 1.00 38.99 31 GLU B N 1
ATOM 748 C CA . GLU B 1 33 ? -18.734 17.413 29.658 1.00 42.13 31 GLU B CA 1
ATOM 749 C C . GLU B 1 33 ? -19.438 16.361 28.794 1.00 34.22 31 GLU B C 1
ATOM 750 O O . GLU B 1 33 ? -19.371 16.386 27.572 1.00 41.94 31 GLU B O 1
ATOM 756 N N . THR B 1 34 ? -20.099 15.438 29.460 1.00 36.22 32 THR B N 1
ATOM 757 C CA . THR B 1 34 ? -20.813 14.354 28.81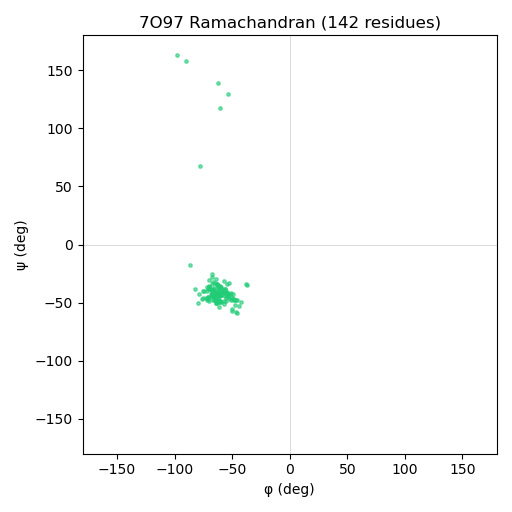9 1.00 36.69 32 THR B CA 1
ATOM 758 C C . THR B 1 34 ? -22.051 14.892 28.108 1.00 38.47 32 THR B C 1
ATOM 759 O O . THR B 1 34 ? -22.316 14.517 26.963 1.00 37.94 32 THR B O 1
ATOM 763 N N . ALA B 1 35 ? -22.738 15.886 28.671 1.00 40.81 33 ALA B N 1
ATOM 764 C CA . ALA B 1 35 ? -23.759 16.580 27.877 1.00 41.46 33 ALA B CA 1
ATOM 765 C C . ALA B 1 35 ? -23.216 17.282 26.624 1.00 41.68 33 ALA B C 1
ATOM 766 O O . ALA B 1 35 ? -23.829 17.193 25.579 1.00 35.87 33 ALA B O 1
ATOM 768 N N . THR B 1 36 ? -22.068 17.977 26.720 1.00 46.29 34 THR B N 1
ATOM 769 C CA . THR B 1 36 ? -21.463 18.582 25.544 1.00 45.62 34 THR B CA 1
ATOM 770 C C . THR B 1 36 ? -21.038 17.521 24.517 1.00 48.44 34 THR B C 1
ATOM 771 O O . THR B 1 36 ? -21.006 17.780 23.326 1.00 49.83 34 THR B O 1
ATOM 775 N N . ILE B 1 37 ? -20.607 16.354 24.983 1.00 44.99 35 ILE B N 1
ATOM 776 C CA . ILE B 1 37 ? -20.130 15.314 24.058 1.00 45.14 35 ILE B CA 1
ATOM 777 C C . ILE B 1 37 ? -21.329 14.840 23.252 1.00 39.69 35 ILE B C 1
ATOM 778 O O . ILE B 1 37 ? -21.256 14.705 22.041 1.00 47.77 35 ILE B O 1
ATOM 783 N N . LYS B 1 38 ? -22.443 14.629 23.922 1.00 42.37 36 LYS B N 1
ATOM 784 C CA . LYS B 1 38 ? -23.690 14.326 23.222 1.00 45.21 36 LYS B CA 1
ATOM 785 C C . LYS B 1 38 ? -24.030 15.307 22.105 1.00 46.44 36 LYS B C 1
ATOM 786 O O . LYS B 1 38 ? -24.375 14.920 20.998 1.00 42.71 36 LYS B O 1
ATOM 792 N N . LYS B 1 39 ? -23.937 16.580 22.423 1.00 46.80 37 LYS B N 1
ATOM 793 C CA . LYS B 1 39 ? -24.258 17.592 21.493 1.00 52.54 37 LYS B CA 1
ATOM 794 C C . LYS B 1 39 ? -23.223 17.508 20.345 1.00 53.98 37 LYS B C 1
ATOM 795 O O . LYS B 1 39 ? -23.623 17.514 19.202 1.00 45.85 37 LYS B O 1
ATOM 801 N N . ASP B 1 40 ? -21.918 17.365 20.627 1.00 51.07 38 ASP B N 1
ATOM 802 C CA . ASP B 1 40 ? -20.898 17.224 19.532 1.00 48.93 38 ASP B CA 1
ATOM 803 C C . ASP B 1 40 ? -21.259 16.071 18.574 1.00 48.90 38 ASP B C 1
ATOM 804 O O . ASP B 1 40 ? -21.106 16.154 17.357 1.00 45.74 38 ASP B O 1
ATOM 809 N N . ILE B 1 41 ? -21.711 14.968 19.156 1.00 53.19 39 ILE B N 1
ATOM 810 C CA . ILE B 1 41 ? -22.107 13.784 18.402 1.00 52.18 39 ILE B CA 1
ATOM 811 C C . ILE B 1 41 ? -23.350 14.002 17.540 1.00 49.28 39 ILE B C 1
ATOM 812 O O . ILE B 1 41 ? -23.389 13.522 16.408 1.00 47.94 39 ILE B O 1
ATOM 817 N N . ALA B 1 42 ? -24.350 14.713 18.062 1.00 48.76 40 ALA B N 1
ATOM 818 C CA . ALA B 1 42 ? -25.517 15.122 17.227 1.00 54.96 40 ALA B CA 1
ATOM 819 C C . ALA B 1 42 ? -25.046 15.916 15.993 1.00 54.80 40 ALA B C 1
ATOM 820 O O . ALA B 1 42 ? -25.553 15.746 14.887 1.00 57.82 40 ALA B O 1
ATOM 822 N N . GLY B 1 43 ? -24.060 16.782 16.196 1.00 56.70 41 GLY B N 1
ATOM 823 C CA . GLY B 1 43 ? -23.465 17.542 15.122 1.00 53.25 41 GLY B CA 1
ATOM 824 C C . GLY B 1 43 ? -22.734 16.658 14.110 1.00 54.55 41 GLY B C 1
ATOM 825 O O . GLY B 1 43 ? -22.720 16.965 12.907 1.00 64.99 41 GLY B O 1
ATOM 826 N N . MET B 1 44 ? -22.132 15.558 14.561 1.00 46.85 42 MET B N 1
ATOM 827 C CA . MET B 1 44 ? -21.375 14.715 13.612 1.00 45.21 42 MET B CA 1
ATOM 828 C C . MET B 1 44 ? -22.280 13.791 12.877 1.00 40.33 42 MET B C 1
ATOM 829 O O . MET B 1 44 ? -22.135 13.584 11.691 1.00 44.45 42 MET B O 1
ATOM 834 N N . LYS B 1 45 ? -23.272 13.257 13.570 1.00 40.91 43 LYS B N 1
ATOM 835 C CA . LYS B 1 45 ? -24.394 12.566 12.891 1.00 45.45 43 LYS B CA 1
ATOM 836 C C . LYS B 1 45 ? -25.090 13.389 11.780 1.00 44.36 43 LYS B C 1
ATOM 837 O O . LYS B 1 45 ? -25.495 12.843 10.745 1.00 39.03 43 LYS B O 1
ATOM 843 N N . HIS B 1 46 ? -25.148 14.711 11.964 1.00 53.69 44 HIS B N 1
ATOM 844 C CA . HIS B 1 46 ? -25.661 15.635 10.951 1.00 50.96 44 HIS B CA 1
ATOM 845 C C . HIS B 1 46 ? -24.687 15.756 9.810 1.00 48.92 44 HIS B C 1
ATOM 846 O O . HIS B 1 46 ? -25.101 15.713 8.681 1.00 52.91 44 HIS B O 1
ATOM 853 N N . ASP B 1 47 ? -23.398 15.958 10.101 1.00 45.14 45 ASP B N 1
ATOM 854 C CA . ASP B 1 47 ? -22.374 16.046 9.036 1.00 47.92 45 ASP B CA 1
ATOM 855 C C . ASP B 1 47 ? -22.297 14.759 8.209 1.00 41.37 45 ASP B C 1
ATOM 856 O O . ASP B 1 47 ? -22.152 14.809 7.018 1.00 43.41 45 ASP B O 1
ATOM 861 N N . ILE B 1 48 ? -22.485 13.615 8.841 1.00 42.79 46 ILE B N 1
ATOM 862 C CA . ILE B 1 48 ? -22.547 12.344 8.138 1.00 44.04 46 ILE B CA 1
ATOM 863 C C . ILE B 1 48 ? -23.746 12.280 7.200 1.00 47.10 46 ILE B C 1
ATOM 864 O O . ILE B 1 48 ? -23.605 11.936 6.026 1.00 44.79 46 ILE B O 1
ATOM 869 N N . ALA B 1 49 ? -24.927 12.610 7.724 1.00 46.66 47 ALA B N 1
ATOM 870 C CA . ALA B 1 49 ? -26.155 12.638 6.950 1.00 52.40 47 ALA B CA 1
ATOM 871 C C . ALA B 1 49 ? -26.050 13.507 5.713 1.00 48.62 47 ALA B C 1
ATOM 872 O O . ALA B 1 49 ? -26.546 13.140 4.677 1.00 42.84 47 ALA B O 1
ATOM 874 N N . GLN B 1 50 ? -25.408 14.664 5.855 1.00 57.87 48 GLN B N 1
ATOM 875 C CA . GLN B 1 50 ? -25.141 15.574 4.737 1.00 56.53 48 GLN B CA 1
ATOM 876 C C . GLN B 1 50 ? -24.173 14.982 3.717 1.00 57.23 48 GLN B C 1
ATOM 877 O O . GLN B 1 50 ? -24.344 15.216 2.534 1.00 51.93 48 GLN B O 1
ATOM 883 N N . LEU B 1 51 ? -23.113 14.293 4.179 1.00 56.55 49 LEU B N 1
ATOM 884 C CA . LEU B 1 51 ? -22.180 13.564 3.284 1.00 46.37 49 LEU B CA 1
ATOM 885 C C . LEU B 1 51 ? -22.922 12.474 2.587 1.00 44.76 49 LEU B C 1
ATOM 886 O O . LEU B 1 51 ? -22.802 12.370 1.402 1.00 38.48 49 LEU B O 1
ATOM 891 N N . ASP B 1 52 ? -23.657 11.641 3.330 1.00 50.67 50 ASP B N 1
ATOM 892 C CA . ASP B 1 52 ? -24.502 10.606 2.735 1.00 53.27 50 ASP B CA 1
ATOM 893 C C . ASP B 1 52 ? -25.357 11.207 1.604 1.00 53.25 50 ASP B C 1
ATOM 894 O O . ASP B 1 52 ? -25.427 10.649 0.520 1.00 53.52 50 ASP B O 1
ATOM 899 N N . LYS B 1 53 ? -25.991 12.350 1.876 1.00 56.46 51 LYS B N 1
ATOM 900 C CA . LYS B 1 53 ? -26.828 13.081 0.934 1.00 55.72 51 LYS B CA 1
ATOM 901 C C . LYS B 1 53 ? -26.030 13.514 -0.291 1.00 53.85 51 LYS B C 1
ATOM 902 O O . LYS B 1 53 ? -26.448 13.309 -1.428 1.00 46.22 51 LYS B O 1
ATOM 908 N N . ARG B 1 54 ? -24.872 14.117 -0.072 1.00 49.02 52 ARG B N 1
ATOM 909 C CA . ARG B 1 54 ? -24.034 14.577 -1.164 1.00 50.10 52 ARG B CA 1
ATOM 910 C C . ARG B 1 54 ? -23.672 13.428 -2.068 1.00 45.77 52 ARG B C 1
ATOM 911 O O . ARG B 1 54 ? -23.668 13.560 -3.278 1.00 46.00 52 ARG B O 1
ATOM 919 N N . ILE B 1 55 ? -23.366 12.285 -1.470 1.00 46.81 53 ILE B N 1
ATOM 920 C CA . ILE B 1 55 ? -23.010 11.087 -2.219 1.00 41.95 53 ILE B CA 1
ATOM 921 C C . ILE B 1 55 ? -24.232 10.591 -2.989 1.00 42.04 53 ILE B C 1
ATOM 922 O O . ILE B 1 55 ? -24.105 10.221 -4.139 1.00 40.51 53 ILE B O 1
ATOM 927 N N . ASP B 1 56 ? -25.408 10.593 -2.378 1.00 46.62 54 ASP B N 1
ATOM 928 C CA . ASP B 1 56 ? -26.640 10.280 -3.120 1.00 49.17 54 ASP B CA 1
ATOM 929 C C . ASP B 1 56 ? -26.676 11.171 -4.391 1.00 53.43 54 ASP B C 1
ATOM 930 O O . ASP B 1 56 ? -26.956 10.707 -5.489 1.00 57.04 54 ASP B O 1
ATOM 935 N N . GLY B 1 57 ? -26.376 12.464 -4.244 1.00 59.71 55 GLY B N 1
ATOM 936 C CA . GLY B 1 57 ? -26.305 13.391 -5.381 1.00 54.36 55 GLY B CA 1
ATOM 937 C C . GLY B 1 57 ? -25.330 13.026 -6.480 1.00 59.49 55 GLY B C 1
ATOM 938 O O . GLY B 1 57 ? -25.616 13.235 -7.654 1.00 57.41 55 GLY B O 1
ATOM 939 N N . LEU B 1 58 ? -24.149 12.539 -6.100 1.00 51.69 56 LEU B N 1
ATOM 940 C CA . LEU B 1 58 ? -23.166 12.037 -7.055 1.00 51.70 56 LEU B CA 1
ATOM 941 C C . LEU B 1 58 ? -23.606 10.726 -7.715 1.00 51.71 56 LEU B C 1
ATOM 942 O O . LEU B 1 58 ? -23.315 10.496 -8.880 1.00 55.25 56 LEU B O 1
ATOM 947 N N . ASP B 1 59 ? -24.283 9.855 -6.996 1.00 55.33 57 ASP B N 1
ATOM 948 C CA . ASP B 1 59 ? -24.863 8.667 -7.640 1.00 56.45 57 ASP B CA 1
ATOM 949 C C . ASP B 1 59 ? -25.782 9.062 -8.809 1.00 62.68 57 ASP B C 1
ATOM 950 O O . ASP B 1 59 ? -25.772 8.411 -9.859 1.00 61.83 57 ASP B O 1
ATOM 955 N N . LYS B 1 60 ? -26.582 10.111 -8.619 1.00 58.58 58 LYS B N 1
ATOM 956 C CA . LYS B 1 60 ? -27.466 10.607 -9.680 1.00 62.12 58 LYS B CA 1
ATOM 957 C C . LYS B 1 60 ? -26.686 11.200 -10.862 1.00 60.92 58 LYS B C 1
ATOM 958 O O . LYS B 1 60 ? -26.965 10.895 -12.003 1.00 56.06 58 LYS B O 1
ATOM 960 N N . LYS B 1 61 ? -25.712 12.056 -10.595 1.00 59.53 59 LYS B N 1
ATOM 961 C CA . LYS B 1 61 ? -24.949 12.682 -11.671 1.00 54.80 59 LYS B CA 1
ATOM 962 C C . LYS B 1 61 ? -24.182 11.610 -12.468 1.00 56.16 59 LYS B C 1
ATOM 963 O O . LYS B 1 61 ? -24.169 11.636 -13.692 1.00 62.32 59 LYS B O 1
ATOM 969 N N . ILE B 1 62 ? -23.642 10.629 -11.769 1.00 44.62 60 ILE B N 1
ATOM 970 C CA . ILE B 1 62 ? -23.019 9.458 -12.395 1.00 52.93 60 ILE B CA 1
ATOM 971 C C . ILE B 1 62 ? -24.014 8.665 -13.262 1.00 54.27 60 ILE B C 1
ATOM 972 O O . ILE B 1 62 ? -23.673 8.254 -14.359 1.00 57.84 60 ILE B O 1
ATOM 977 N N . ALA B 1 63 ? -25.223 8.438 -12.770 1.00 58.29 61 ALA B N 1
ATOM 978 C CA . ALA B 1 63 ? -26.225 7.756 -13.584 1.00 67.65 61 ALA B CA 1
ATOM 979 C C . ALA B 1 63 ? -26.401 8.497 -14.919 1.00 62.53 61 ALA B C 1
ATOM 980 O O . ALA B 1 63 ? -26.442 7.874 -15.989 1.00 62.04 61 ALA B O 1
ATOM 982 N N . ASP B 1 64 ? -26.459 9.830 -14.831 1.00 61.27 62 ASP B N 1
ATOM 983 C CA . ASP B 1 64 ? -26.666 10.708 -15.969 1.00 56.11 62 ASP B CA 1
ATOM 984 C C . ASP B 1 64 ? -25.538 10.614 -16.990 1.00 49.34 62 ASP B C 1
ATOM 985 O O . ASP B 1 64 ? -25.783 10.471 -18.180 1.00 44.85 62 ASP B O 1
ATOM 990 N N . LEU B 1 65 ? -24.300 10.683 -16.540 1.00 44.22 63 LEU B N 1
ATOM 991 C CA . LEU B 1 65 ? -23.195 10.576 -17.482 1.00 47.33 63 LEU B CA 1
ATOM 992 C C . LEU B 1 65 ? -23.113 9.219 -18.105 1.00 50.18 63 LEU B C 1
ATOM 993 O O . LEU B 1 65 ? -22.757 9.119 -19.275 1.00 50.04 63 LEU B O 1
ATOM 998 N N . VAL B 1 66 ? -23.357 8.161 -17.341 1.00 49.51 64 VAL B N 1
ATOM 999 C CA . VAL B 1 66 ? -23.325 6.821 -17.926 1.00 51.04 64 VAL B CA 1
ATOM 1000 C C . VAL B 1 66 ? -24.358 6.693 -19.059 1.00 50.44 64 VAL B C 1
ATOM 1001 O O . VAL B 1 66 ? -24.089 6.062 -20.074 1.00 51.36 64 VAL B O 1
ATOM 1005 N N . ASP B 1 67 ? -25.514 7.330 -18.891 1.00 54.52 65 ASP B N 1
ATOM 1006 C CA . ASP B 1 67 ? -26.571 7.375 -19.931 1.00 57.52 65 ASP B CA 1
ATOM 1007 C C . ASP B 1 67 ? -26.120 8.200 -21.152 1.00 55.99 65 ASP B C 1
ATOM 1008 O O . ASP B 1 67 ? -26.351 7.810 -22.290 1.00 52.47 65 ASP B O 1
ATOM 1013 N N . ARG B 1 68 ? -25.483 9.353 -20.919 1.00 57.80 66 ARG B N 1
ATOM 1014 C CA . ARG B 1 68 ? -25.013 10.222 -22.011 1.00 60.53 66 ARG B CA 1
ATOM 1015 C C . ARG B 1 68 ? -23.843 9.608 -22.799 1.00 60.66 66 ARG B C 1
ATOM 1016 O O . ARG B 1 68 ? -23.751 9.714 -24.020 1.00 49.54 66 ARG B O 1
ATOM 1024 N N . ILE B 1 69 ? -22.947 8.938 -22.109 1.00 63.51 67 ILE B N 1
ATOM 1025 C CA . ILE B 1 69 ? -21.928 8.167 -22.790 1.00 69.83 67 ILE B CA 1
ATOM 1026 C C . ILE B 1 69 ? -22.587 7.061 -23.614 1.00 69.88 67 ILE B C 1
ATOM 1027 O O . ILE B 1 69 ? -22.281 6.924 -24.782 1.00 75.59 67 ILE B O 1
ATOM 1032 N N . GLY B 1 70 ? -23.521 6.310 -23.050 1.00 72.46 68 GLY B N 1
ATOM 1033 C CA . GLY B 1 70 ? -24.298 5.354 -23.863 1.00 71.42 68 GLY B CA 1
ATOM 1034 C C . GLY B 1 70 ? -24.858 5.893 -25.185 1.00 66.19 68 GLY B C 1
ATOM 1035 O O . GLY B 1 70 ? -24.723 5.260 -26.228 1.00 68.32 68 GLY B O 1
ATOM 1036 N N . ARG B 1 71 ? -25.491 7.066 -25.138 1.00 64.40 69 ARG B N 1
ATOM 1037 C CA . ARG B 1 71 ? -26.080 7.707 -26.325 1.00 67.16 69 ARG B CA 1
ATOM 1038 C C . ARG B 1 71 ? -25.023 7.972 -27.392 1.00 66.19 69 ARG B C 1
ATOM 1039 O O . ARG B 1 71 ? -25.241 7.757 -28.573 1.00 57.67 69 ARG B O 1
ATOM 1047 N N . VAL B 1 72 ? -23.862 8.433 -26.944 1.00 67.84 70 VAL B N 1
ATOM 1048 C CA . VAL B 1 72 ? -22.743 8.742 -27.822 1.00 71.95 70 VAL B CA 1
ATOM 1049 C C . VAL B 1 72 ? -21.994 7.514 -28.359 1.00 65.82 70 VAL B C 1
ATOM 1050 O O . VAL B 1 72 ? -21.717 7.455 -29.555 1.00 77.96 70 VAL B O 1
ATOM 1054 N N . GLU B 1 73 ? -21.673 6.552 -27.501 1.00 68.84 71 GLU B N 1
ATOM 1055 C CA . GLU B 1 73 ? -21.071 5.285 -27.942 1.00 79.55 71 GLU B CA 1
ATOM 1056 C C . GLU B 1 73 ? -21.913 4.663 -29.083 1.00 83.28 71 GLU B C 1
ATOM 1057 O O . GLU B 1 73 ? -21.355 4.154 -30.062 1.00 78.57 71 GLU B O 1
ATOM 1063 N N . SER B 1 74 ? -23.244 4.718 -28.937 1.00 84.11 72 SER B N 1
ATOM 1064 C CA . SER B 1 74 ? -24.207 4.159 -29.910 1.00 82.46 72 SER B CA 1
ATOM 1065 C C . SER B 1 74 ? -24.606 5.067 -31.072 1.00 79.16 72 SER B C 1
ATOM 1066 O O . SER B 1 74 ? -25.176 4.573 -32.030 1.00 71.77 72 SER B O 1
ATOM 1069 N N . LYS B 1 75 ? -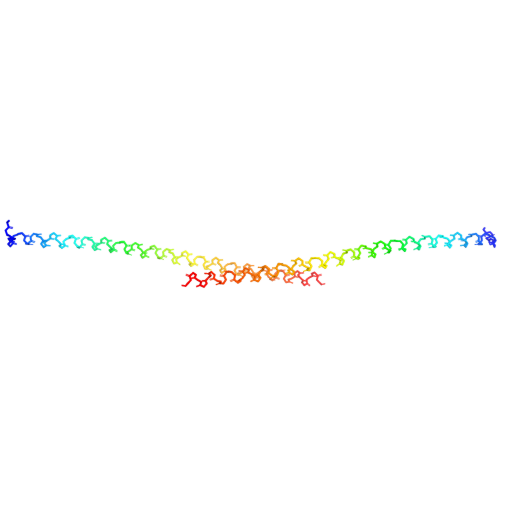24.382 6.376 -30.969 1.00 76.54 73 LYS B N 1
ATOM 1070 C CA . LYS B 1 75 ? -24.502 7.279 -32.128 1.00 75.77 73 LYS B CA 1
ATOM 1071 C C . LYS B 1 75 ? -23.242 7.199 -32.986 1.00 84.48 73 LYS B C 1
ATOM 1072 O O . LYS B 1 75 ? -23.329 7.000 -34.196 1.00 97.73 73 LYS B O 1
ATOM 1075 N N . LEU B 1 76 ? -22.077 7.334 -32.359 1.00 90.44 74 LEU B N 1
ATOM 1076 C CA . LEU B 1 76 ? -20.787 7.073 -33.007 1.00 88.82 74 LEU B CA 1
ATOM 1077 C C . LEU B 1 76 ? -20.820 5.854 -33.968 1.00 97.61 74 LEU B C 1
ATOM 1078 O O . LEU B 1 76 ? -20.156 5.868 -34.999 1.00 107.87 74 LEU B O 1
ATOM 1083 N N . ASP B 1 77 ? -21.602 4.820 -33.651 1.00 97.16 75 ASP B N 1
ATOM 1084 C CA . ASP B 1 77 ? -21.781 3.671 -34.561 1.00 92.66 75 ASP B CA 1
ATOM 1085 C C . ASP B 1 77 ? -23.052 3.794 -35.404 1.00 86.97 75 ASP B C 1
ATOM 1086 O O . ASP B 1 77 ? -22.980 3.997 -36.610 1.00 85.79 75 ASP B O 1
#